Protein AF-A0A315AMB6-F1 (afdb_monomer_lite)

Structure (mmCIF, N/CA/C/O backbone):
data_AF-A0A315AMB6-F1
#
_entry.id   AF-A0A315AMB6-F1
#
loop_
_atom_site.group_PDB
_atom_site.id
_atom_site.type_symbol
_atom_site.label_atom_id
_atom_site.label_alt_id
_atom_site.label_comp_id
_atom_site.label_asym_id
_atom_site.label_entity_id
_atom_site.label_seq_id
_atom_site.pdbx_PDB_ins_code
_atom_site.Cartn_x
_atom_site.Cartn_y
_atom_site.Cartn_z
_atom_site.occupancy
_atom_site.B_iso_or_equiv
_atom_site.auth_seq_id
_atom_site.auth_comp_id
_atom_site.auth_asym_id
_atom_site.auth_atom_id
_atom_site.pdbx_PDB_model_num
ATOM 1 N N . MET A 1 1 ? -7.391 2.522 27.288 1.00 44.38 1 MET A N 1
ATOM 2 C CA . MET A 1 1 ? -6.936 3.277 26.102 1.00 44.38 1 MET A CA 1
ATOM 3 C C . MET A 1 1 ? -8.171 3.716 25.341 1.00 44.38 1 MET A C 1
ATOM 5 O O . MET A 1 1 ? -9.053 2.885 25.164 1.00 44.38 1 MET A O 1
ATOM 9 N N . MET A 1 2 ? -8.293 4.999 24.988 1.00 45.19 2 MET A N 1
ATOM 10 C CA . MET A 1 2 ? -9.320 5.422 24.029 1.00 45.19 2 MET A CA 1
ATOM 11 C C . MET A 1 2 ? -8.825 5.003 22.649 1.00 45.19 2 MET A C 1
ATOM 13 O O . MET A 1 2 ? -7.739 5.422 22.261 1.00 45.19 2 MET A O 1
ATOM 17 N N . ALA A 1 3 ? -9.572 4.143 21.960 1.00 57.88 3 ALA A N 1
ATOM 18 C CA . ALA A 1 3 ? -9.259 3.785 20.583 1.00 57.88 3 ALA A CA 1
ATOM 19 C C . ALA A 1 3 ? -9.311 5.059 19.732 1.00 57.88 3 ALA A C 1
ATOM 21 O O . ALA A 1 3 ? -10.314 5.780 19.766 1.00 57.88 3 ALA A O 1
ATOM 22 N N . THR A 1 4 ? -8.232 5.365 19.013 1.00 65.06 4 THR A N 1
ATOM 23 C CA . THR A 1 4 ? -8.236 6.464 18.045 1.00 65.06 4 THR A CA 1
ATOM 24 C C . THR A 1 4 ? -9.303 6.163 16.997 1.00 65.06 4 THR A C 1
ATOM 26 O O . THR A 1 4 ? -9.298 5.088 16.402 1.00 65.06 4 THR A O 1
ATOM 29 N N . LEU A 1 5 ? -10.251 7.081 16.799 1.00 80.19 5 LEU A N 1
ATOM 30 C CA . LEU A 1 5 ? -11.308 6.893 15.811 1.00 80.19 5 LEU A CA 1
ATOM 31 C C . LEU A 1 5 ? -10.697 6.987 14.408 1.00 80.19 5 LEU A C 1
ATOM 33 O O . LEU A 1 5 ? -10.130 8.016 14.053 1.00 80.19 5 LEU A O 1
ATOM 37 N N . PHE A 1 6 ? -10.832 5.928 13.616 1.00 88.44 6 PHE A N 1
ATOM 38 C CA . PHE A 1 6 ? -10.388 5.886 12.226 1.00 88.44 6 PHE A CA 1
ATOM 39 C C . PHE A 1 6 ? -11.515 5.385 11.322 1.00 88.44 6 PHE A C 1
ATOM 41 O O . PHE A 1 6 ? -12.446 4.710 11.769 1.00 88.44 6 PHE A O 1
ATOM 48 N N . LYS A 1 7 ? -11.414 5.699 10.031 1.00 92.06 7 LYS A N 1
ATOM 49 C CA . LYS A 1 7 ? -12.286 5.168 8.986 1.00 92.06 7 LYS A CA 1
ATOM 50 C C . LYS A 1 7 ? -11.459 4.845 7.748 1.00 92.06 7 LYS A C 1
ATOM 52 O O . LYS A 1 7 ? -10.957 5.744 7.081 1.00 92.06 7 LYS A O 1
ATOM 57 N N . LEU A 1 8 ? -11.337 3.559 7.442 1.00 94.06 8 LE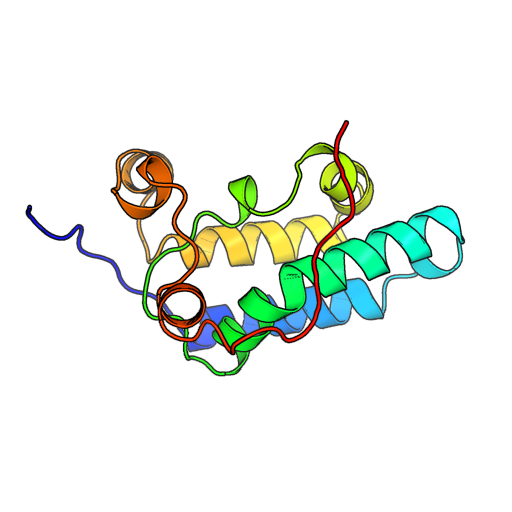U A N 1
ATOM 58 C CA . LEU A 1 8 ? -10.739 3.099 6.193 1.00 94.06 8 LEU A CA 1
ATOM 59 C C . LEU A 1 8 ? -11.796 3.132 5.088 1.00 94.06 8 LEU A C 1
ATOM 61 O O . LEU A 1 8 ? -12.912 2.651 5.278 1.00 94.06 8 LEU A O 1
ATOM 65 N N . ASP A 1 9 ? -11.444 3.715 3.946 1.00 95.94 9 ASP A N 1
ATOM 66 C CA . ASP A 1 9 ? -12.235 3.606 2.724 1.00 95.94 9 ASP A CA 1
ATOM 67 C C . ASP A 1 9 ? -11.730 2.396 1.933 1.00 95.94 9 ASP A C 1
ATOM 69 O O . ASP A 1 9 ? -10.726 2.469 1.224 1.00 95.94 9 ASP A O 1
ATOM 73 N N . HIS A 1 10 ? -12.375 1.245 2.127 1.00 96.25 10 HIS A N 1
ATOM 74 C CA . HIS A 1 10 ? -11.934 -0.016 1.528 1.00 96.25 10 HIS A CA 1
ATOM 75 C C . HIS A 1 10 ? -12.021 -0.033 0.003 1.00 96.25 10 HIS A C 1
ATOM 77 O O . HIS A 1 10 ? -11.236 -0.733 -0.635 1.00 96.25 10 HIS A O 1
ATOM 83 N N . ASP A 1 11 ? -12.945 0.724 -0.587 1.00 97.62 11 ASP A N 1
ATOM 84 C CA . ASP A 1 11 ? -13.069 0.813 -2.042 1.00 97.62 11 ASP A CA 1
ATOM 85 C C . ASP A 1 11 ? -11.901 1.609 -2.629 1.00 97.62 11 ASP A C 1
ATOM 87 O O . ASP A 1 11 ? -11.241 1.152 -3.568 1.00 97.62 11 ASP A O 1
ATOM 91 N N . GLU A 1 12 ? -11.593 2.756 -2.024 1.00 97.00 12 GLU A N 1
ATOM 92 C CA . GLU A 1 12 ? -10.469 3.609 -2.410 1.00 97.00 12 GLU A CA 1
ATOM 93 C C . GLU A 1 12 ? -9.120 2.897 -2.169 1.00 97.00 12 GLU A C 1
ATOM 95 O O . GLU A 1 12 ? -8.229 2.940 -3.022 1.00 97.00 12 GLU A O 1
ATOM 100 N N . LEU A 1 13 ? -8.985 2.162 -1.054 1.00 97.25 13 LEU A N 1
ATOM 101 C CA . LEU A 1 13 ? -7.811 1.331 -0.753 1.00 97.25 13 LEU A CA 1
ATOM 102 C C . LEU A 1 13 ? -7.608 0.222 -1.786 1.00 97.25 13 LEU A C 1
ATOM 104 O O . LEU A 1 13 ? -6.494 0.052 -2.283 1.00 97.25 13 LEU A O 1
ATOM 108 N N . ALA A 1 14 ? -8.663 -0.525 -2.123 1.00 97.81 14 ALA A N 1
ATOM 109 C CA . ALA A 1 14 ? -8.584 -1.594 -3.115 1.00 97.81 14 ALA A CA 1
ATOM 110 C C . ALA A 1 14 ? -8.182 -1.046 -4.489 1.00 97.81 14 ALA A C 1
ATOM 112 O O . ALA A 1 14 ? -7.316 -1.617 -5.158 1.00 97.81 14 ALA A O 1
ATOM 113 N N . ARG A 1 15 ? -8.774 0.089 -4.887 1.00 97.62 15 ARG A N 1
ATOM 114 C CA . ARG A 1 15 ? -8.453 0.785 -6.136 1.00 97.62 15 ARG A CA 1
ATOM 115 C C . ARG A 1 15 ? -6.989 1.224 -6.168 1.00 97.62 15 ARG A C 1
ATOM 117 O O . ARG A 1 15 ? -6.267 0.835 -7.083 1.00 97.62 15 ARG A O 1
ATOM 124 N N . SER A 1 16 ? -6.535 1.958 -5.154 1.00 96.31 16 SER A N 1
ATOM 125 C CA . SER A 1 16 ? -5.164 2.481 -5.084 1.00 96.31 16 SER A CA 1
ATOM 126 C C . SER A 1 16 ? -4.112 1.363 -4.998 1.00 96.31 16 SER A C 1
ATOM 128 O O . SER A 1 16 ? -3.091 1.407 -5.687 1.00 96.31 16 SER A O 1
ATOM 130 N N . ALA A 1 17 ? -4.382 0.295 -4.239 1.00 96.88 17 ALA A N 1
ATOM 131 C CA . ALA A 1 17 ? -3.497 -0.868 -4.161 1.00 96.88 17 ALA A CA 1
ATOM 132 C C . ALA A 1 17 ? -3.385 -1.618 -5.499 1.00 96.88 17 ALA A C 1
ATOM 134 O O . ALA A 1 17 ? -2.293 -2.057 -5.877 1.00 96.88 17 ALA A O 1
ATOM 135 N N . LEU A 1 18 ? -4.491 -1.748 -6.241 1.00 97.38 18 LEU A N 1
ATOM 136 C CA . LEU A 1 18 ? -4.471 -2.337 -7.578 1.00 97.38 18 LEU A CA 1
ATOM 137 C C . LEU A 1 18 ? -3.706 -1.452 -8.571 1.00 97.38 18 LEU A C 1
ATOM 139 O O . LEU A 1 18 ? -2.896 -1.974 -9.337 1.00 97.38 18 LEU A O 1
ATOM 143 N N . GLU A 1 19 ? -3.923 -0.135 -8.536 1.00 95.88 19 GLU A N 1
ATOM 144 C CA . GLU A 1 19 ? -3.200 0.838 -9.364 1.00 95.88 19 GLU A CA 1
ATOM 145 C C . GLU A 1 19 ? -1.683 0.745 -9.132 1.00 95.88 19 GLU A C 1
ATOM 147 O O . GLU A 1 19 ? -0.932 0.578 -10.097 1.00 95.88 19 GLU A O 1
ATOM 152 N N . LEU A 1 20 ? -1.228 0.737 -7.872 1.00 94.88 20 LEU A N 1
ATOM 153 C CA . LEU A 1 20 ? 0.190 0.576 -7.533 1.00 94.88 20 LEU A CA 1
ATOM 154 C C . LEU A 1 20 ? 0.750 -0.763 -8.033 1.00 94.88 20 LEU A C 1
ATOM 156 O O . LEU A 1 20 ? 1.794 -0.794 -8.686 1.00 94.88 20 LEU A O 1
ATOM 160 N N . ARG A 1 21 ? 0.044 -1.874 -7.780 1.00 95.81 21 ARG A N 1
ATOM 161 C CA . ARG A 1 21 ? 0.455 -3.213 -8.236 1.00 95.81 21 ARG A CA 1
ATOM 162 C C . ARG A 1 21 ? 0.635 -3.264 -9.750 1.00 95.81 21 ARG A C 1
ATOM 164 O O . ARG A 1 21 ? 1.611 -3.833 -10.240 1.00 95.81 21 ARG A O 1
ATOM 171 N N . VAL A 1 22 ? -0.317 -2.706 -10.495 1.00 96.06 22 VAL A N 1
ATOM 172 C CA . VAL A 1 22 ? -0.281 -2.673 -11.962 1.00 96.06 22 VAL A CA 1
ATOM 173 C C . VAL A 1 22 ? 0.858 -1.779 -12.448 1.00 96.06 22 VAL A C 1
ATOM 175 O O . VAL A 1 22 ? 1.609 -2.202 -13.327 1.00 96.06 22 VAL A O 1
ATOM 178 N N . ALA A 1 23 ? 1.039 -0.598 -11.851 1.00 94.12 23 ALA A N 1
ATOM 179 C CA . ALA A 1 23 ? 2.126 0.316 -12.192 1.00 94.12 23 ALA A CA 1
ATOM 180 C C . ALA A 1 23 ? 3.501 -0.330 -11.965 1.00 94.12 23 ALA A C 1
ATOM 182 O O . ALA A 1 23 ? 4.346 -0.312 -12.860 1.00 94.12 23 ALA A O 1
ATOM 183 N N . MET A 1 24 ? 3.703 -0.991 -10.820 1.00 92.75 24 MET A N 1
ATOM 184 C CA . MET A 1 24 ? 4.943 -1.712 -10.526 1.00 92.75 24 MET A CA 1
ATOM 185 C C . MET A 1 24 ? 5.177 -2.866 -11.502 1.00 92.75 24 MET A C 1
ATOM 187 O O . MET A 1 24 ? 6.287 -3.002 -11.999 1.00 92.75 24 MET A O 1
ATOM 191 N N . ARG A 1 25 ? 4.159 -3.673 -11.838 1.00 94.31 25 ARG A N 1
ATOM 192 C CA . ARG A 1 25 ? 4.305 -4.808 -12.775 1.00 94.31 25 ARG A CA 1
ATOM 193 C C . ARG A 1 25 ? 4.580 -4.379 -14.215 1.00 94.31 25 ARG A C 1
ATOM 195 O O . ARG A 1 25 ? 5.346 -5.050 -14.904 1.00 94.31 25 ARG A O 1
ATOM 202 N N . ASN A 1 26 ? 3.975 -3.277 -14.647 1.00 94.69 26 ASN A N 1
ATOM 203 C CA . ASN A 1 26 ? 4.045 -2.784 -16.024 1.00 94.69 26 ASN A CA 1
ATOM 204 C C . ASN A 1 26 ? 5.061 -1.650 -16.210 1.00 94.69 26 ASN A C 1
ATOM 206 O O . ASN A 1 26 ? 5.120 -1.051 -17.283 1.00 94.69 26 ASN A O 1
ATOM 210 N N . SER A 1 27 ? 5.853 -1.333 -15.183 1.00 91.69 27 SER A N 1
ATOM 211 C CA . SER A 1 27 ? 6.867 -0.288 -15.271 1.00 91.69 27 SER A CA 1
ATOM 212 C C . SER A 1 27 ? 7.873 -0.602 -16.378 1.00 91.69 27 SER A C 1
ATOM 214 O O . SER A 1 27 ? 8.535 -1.641 -16.357 1.00 91.69 27 SER A O 1
ATOM 216 N N . LYS A 1 28 ? 8.045 0.340 -17.311 1.00 92.81 28 LYS A N 1
ATOM 217 C CA . LYS A 1 28 ? 9.072 0.288 -18.368 1.00 92.81 28 LYS A CA 1
ATOM 218 C C . LYS A 1 28 ? 10.491 0.154 -17.805 1.00 92.81 28 LYS A C 1
ATOM 220 O O . LYS A 1 28 ? 11.375 -0.389 -18.452 1.00 92.81 28 LYS A O 1
ATOM 225 N N . HIS A 1 29 ? 10.717 0.599 -16.567 1.00 89.50 29 HIS A N 1
ATOM 226 C CA . HIS A 1 29 ? 12.024 0.523 -15.916 1.00 89.50 29 HIS A CA 1
ATOM 227 C C . HIS A 1 29 ? 12.469 -0.921 -15.655 1.00 89.50 29 HIS A C 1
ATOM 229 O O . HIS A 1 29 ? 13.665 -1.177 -15.542 1.00 89.50 29 HIS A O 1
ATOM 235 N N . ARG A 1 30 ? 11.536 -1.883 -15.670 1.00 91.75 30 ARG A N 1
ATOM 236 C CA . ARG A 1 30 ? 11.824 -3.325 -15.600 1.00 91.75 30 ARG A CA 1
ATOM 237 C C . ARG A 1 30 ? 12.569 -3.868 -16.826 1.00 91.75 30 ARG A C 1
ATOM 239 O O . ARG A 1 30 ? 12.973 -5.027 -16.810 1.00 91.75 30 ARG A O 1
ATOM 246 N N . GLU A 1 31 ? 12.754 -3.077 -17.882 1.00 91.75 31 GLU A N 1
ATOM 247 C CA . GLU A 1 31 ? 13.638 -3.425 -19.006 1.00 91.75 31 GLU A CA 1
ATOM 248 C C . GLU A 1 31 ? 15.124 -3.374 -18.610 1.00 91.75 31 GLU A C 1
ATOM 250 O O . GLU A 1 31 ? 15.960 -4.032 -19.228 1.00 91.75 31 GLU A O 1
ATOM 255 N N . ILE A 1 32 ? 15.459 -2.631 -17.551 1.00 90.56 32 ILE A N 1
ATOM 256 C CA . ILE A 1 32 ? 16.809 -2.553 -16.993 1.00 90.56 32 ILE A CA 1
ATOM 257 C C . ILE A 1 32 ? 16.920 -3.589 -15.860 1.00 90.56 32 ILE A C 1
ATOM 259 O O . ILE A 1 32 ? 16.175 -3.484 -14.882 1.00 90.56 32 ILE A O 1
ATOM 263 N N . PRO A 1 33 ? 17.862 -4.555 -15.922 1.00 91.12 33 PRO A N 1
ATOM 264 C CA . PRO A 1 33 ? 17.947 -5.650 -14.949 1.00 91.12 33 PRO A CA 1
ATOM 265 C C . PRO A 1 33 ? 18.010 -5.209 -13.481 1.00 91.12 33 PRO A C 1
ATOM 267 O O . PRO A 1 33 ? 17.315 -5.784 -12.651 1.00 91.12 33 PRO A O 1
ATOM 270 N N . TYR A 1 34 ? 18.774 -4.153 -13.180 1.00 87.75 34 TYR A N 1
ATOM 271 C CA . TYR A 1 34 ? 18.882 -3.585 -11.830 1.00 87.75 34 TYR A CA 1
ATOM 272 C C . TYR A 1 34 ? 17.519 -3.138 -11.281 1.00 87.75 34 TYR A C 1
ATOM 274 O O . TYR A 1 34 ? 17.100 -3.569 -10.211 1.00 87.75 34 TYR A O 1
ATOM 282 N N . PHE A 1 35 ? 16.779 -2.324 -12.041 1.00 88.50 35 PHE A N 1
ATOM 283 C CA . PHE A 1 35 ? 15.463 -1.847 -11.612 1.00 88.50 35 PHE A CA 1
ATOM 284 C C . PHE A 1 35 ? 14.418 -2.959 -11.608 1.00 88.50 35 PHE A C 1
ATOM 286 O O . PHE A 1 35 ? 13.531 -2.948 -10.761 1.00 88.50 35 PHE A O 1
ATOM 293 N N . LYS A 1 36 ? 14.519 -3.935 -12.515 1.00 91.31 36 LYS A N 1
ATOM 294 C CA . LYS A 1 36 ? 13.647 -5.110 -12.497 1.00 91.31 36 LYS A CA 1
ATOM 295 C C . LYS A 1 36 ? 13.762 -5.874 -11.183 1.00 91.31 36 LYS A C 1
ATOM 297 O O . LYS A 1 36 ? 12.734 -6.160 -10.580 1.00 91.31 36 LYS A O 1
ATOM 302 N N . GLU A 1 37 ? 14.986 -6.191 -10.766 1.00 89.25 37 GLU A N 1
ATOM 303 C CA . GLU A 1 37 ? 15.245 -6.925 -9.527 1.00 89.25 37 GLU A CA 1
ATOM 304 C C . GLU A 1 37 ? 14.679 -6.180 -8.317 1.00 89.25 37 GLU A C 1
ATOM 306 O O . GLU A 1 37 ? 13.942 -6.766 -7.528 1.00 89.25 37 GLU A O 1
ATOM 311 N N . ILE A 1 38 ? 14.946 -4.877 -8.222 1.00 87.62 38 ILE A N 1
ATOM 312 C CA . ILE A 1 38 ? 14.453 -4.048 -7.120 1.00 87.62 38 ILE A CA 1
ATOM 313 C C . ILE A 1 38 ? 12.921 -3.981 -7.120 1.00 87.62 38 ILE A C 1
ATOM 315 O O . ILE A 1 38 ? 12.296 -4.198 -6.087 1.00 87.62 38 ILE A O 1
ATOM 319 N N . ILE A 1 39 ? 12.288 -3.720 -8.269 1.00 89.62 39 ILE A N 1
ATOM 320 C CA . ILE A 1 39 ? 10.822 -3.647 -8.356 1.00 89.62 39 ILE A CA 1
ATOM 321 C C . ILE A 1 39 ? 10.183 -4.998 -8.006 1.00 89.62 39 ILE A C 1
ATOM 323 O O . ILE A 1 39 ? 9.138 -5.010 -7.361 1.00 89.62 39 ILE A O 1
ATOM 327 N N . ASP A 1 40 ? 10.774 -6.119 -8.431 1.00 90.38 40 ASP A N 1
ATOM 328 C CA . ASP A 1 40 ? 10.277 -7.458 -8.096 1.00 90.38 40 ASP A CA 1
ATOM 329 C C . ASP A 1 40 ? 10.384 -7.727 -6.582 1.00 90.38 40 ASP A C 1
ATOM 331 O O . ASP A 1 40 ? 9.394 -8.128 -5.975 1.00 90.38 40 ASP A O 1
ATOM 335 N N . GLN A 1 41 ? 11.524 -7.413 -5.953 1.00 87.69 41 GLN A N 1
ATOM 336 C CA . GLN A 1 41 ? 11.706 -7.543 -4.498 1.00 87.69 41 GLN A CA 1
ATOM 337 C C . GLN A 1 41 ? 10.699 -6.701 -3.706 1.00 87.69 41 GLN A C 1
ATOM 339 O O . GLN A 1 41 ? 10.104 -7.170 -2.735 1.00 87.69 41 GLN A O 1
ATOM 344 N N . GLU A 1 42 ? 10.491 -5.457 -4.127 1.00 87.94 42 GLU A N 1
ATOM 345 C CA . GLU A 1 42 ? 9.578 -4.543 -3.449 1.00 87.94 42 GLU A CA 1
ATOM 346 C C . GLU A 1 42 ? 8.113 -4.926 -3.655 1.00 87.94 42 GLU A C 1
ATOM 348 O O . GLU A 1 42 ? 7.299 -4.817 -2.737 1.00 87.94 42 GLU A O 1
ATOM 353 N N . LEU A 1 43 ? 7.766 -5.436 -4.839 1.00 90.25 43 LEU A N 1
ATOM 354 C CA . LEU A 1 43 ? 6.434 -5.968 -5.080 1.00 90.25 43 LEU A CA 1
ATOM 355 C C . LEU A 1 43 ? 6.163 -7.184 -4.191 1.00 90.25 43 LEU A C 1
ATOM 357 O O . LEU A 1 43 ? 5.088 -7.241 -3.601 1.00 90.25 43 LEU A O 1
ATOM 361 N N . ASP A 1 44 ? 7.121 -8.105 -4.052 1.00 90.00 44 ASP A N 1
ATOM 362 C CA . ASP A 1 44 ? 7.002 -9.274 -3.172 1.00 90.00 44 ASP A CA 1
ATOM 363 C C . ASP A 1 44 ? 6.838 -8.869 -1.699 1.00 90.00 44 ASP A C 1
ATOM 365 O O . ASP A 1 44 ? 6.011 -9.445 -0.989 1.00 90.00 44 ASP A O 1
ATOM 369 N N . HIS A 1 45 ? 7.565 -7.841 -1.247 1.00 87.31 45 HIS A N 1
ATOM 370 C CA . HIS A 1 45 ? 7.428 -7.305 0.110 1.00 87.31 45 HIS A CA 1
ATOM 371 C C . HIS A 1 45 ? 6.044 -6.679 0.329 1.00 87.31 45 HIS A C 1
ATOM 373 O O . HIS A 1 45 ? 5.382 -6.947 1.330 1.00 87.31 45 HIS A O 1
ATOM 379 N N . LEU A 1 46 ? 5.578 -5.856 -0.611 1.00 90.69 46 LEU A N 1
ATOM 380 C CA . LEU A 1 46 ? 4.292 -5.164 -0.508 1.00 90.69 46 LEU A CA 1
ATOM 381 C C . LEU A 1 46 ? 3.090 -6.084 -0.733 1.00 90.69 46 LEU A C 1
ATOM 383 O O . LEU A 1 46 ? 1.987 -5.761 -0.284 1.00 90.69 46 LEU A O 1
ATOM 387 N N . GLN A 1 47 ? 3.278 -7.211 -1.422 1.00 92.19 47 GLN A N 1
ATOM 388 C CA . GLN A 1 47 ? 2.214 -8.103 -1.877 1.00 92.19 47 GLN A CA 1
ATOM 389 C C . GLN A 1 47 ? 1.182 -8.439 -0.781 1.00 92.19 47 GLN A C 1
ATOM 391 O O . GLN A 1 47 ? -0.006 -8.276 -1.070 1.00 92.19 47 GLN A O 1
ATOM 396 N N . PRO A 1 48 ? 1.559 -8.793 0.468 1.00 92.62 48 PRO A N 1
ATOM 397 C CA . PRO A 1 48 ? 0.593 -9.090 1.528 1.00 92.62 48 PRO A CA 1
ATOM 398 C C . PRO A 1 48 ? -0.297 -7.895 1.891 1.00 92.62 48 PRO A C 1
ATOM 400 O O . PRO A 1 48 ? -1.502 -8.052 2.071 1.00 92.62 48 PRO A O 1
ATOM 403 N N . ILE A 1 49 ? 0.273 -6.687 1.952 1.00 94.62 49 ILE A N 1
ATOM 404 C CA . ILE A 1 49 ? -0.481 -5.462 2.252 1.00 94.62 49 ILE A CA 1
ATOM 405 C C . ILE A 1 49 ? -1.418 -5.122 1.096 1.00 94.62 49 ILE A C 1
ATOM 407 O O . ILE A 1 49 ? -2.588 -4.805 1.307 1.00 94.62 49 ILE A O 1
ATOM 411 N N . LEU A 1 50 ? -0.921 -5.233 -0.137 1.00 95.69 50 LEU A N 1
ATOM 412 C CA . LEU A 1 50 ? -1.725 -4.996 -1.332 1.00 95.69 50 LEU A CA 1
ATOM 413 C C . LEU A 1 50 ? -2.886 -5.991 -1.432 1.00 95.69 50 LEU A C 1
ATOM 415 O O . LEU A 1 50 ? -3.985 -5.590 -1.802 1.00 95.69 50 LEU A O 1
ATOM 419 N N . ASP A 1 51 ? -2.665 -7.263 -1.091 1.00 96.81 51 ASP A N 1
ATOM 420 C CA . ASP A 1 51 ? -3.715 -8.283 -1.089 1.00 96.81 51 ASP A CA 1
ATOM 421 C C . ASP A 1 51 ? -4.796 -7.983 -0.049 1.00 96.81 51 ASP A C 1
ATOM 423 O O . ASP A 1 51 ? -5.973 -8.036 -0.398 1.00 96.81 51 ASP A O 1
ATOM 427 N N . LEU A 1 52 ? -4.429 -7.564 1.167 1.00 96.44 52 LEU A N 1
ATOM 428 C CA . LEU A 1 52 ? -5.401 -7.133 2.181 1.00 96.44 52 LEU A CA 1
ATOM 429 C C . LEU A 1 52 ? -6.237 -5.935 1.714 1.00 96.44 52 LEU A C 1
ATOM 431 O O . LEU A 1 52 ? -7.455 -5.920 1.891 1.00 96.44 52 LEU A O 1
ATOM 435 N N . CYS A 1 53 ? -5.608 -4.936 1.090 1.00 97.19 53 CYS A N 1
ATOM 436 C CA . CYS A 1 53 ? -6.327 -3.787 0.542 1.00 97.19 53 CYS A CA 1
ATOM 437 C C . CYS A 1 53 ? -7.273 -4.199 -0.594 1.00 97.19 53 CYS A C 1
ATOM 439 O O . CYS A 1 53 ? -8.439 -3.816 -0.588 1.00 97.19 53 CYS A O 1
ATOM 441 N N . ILE A 1 54 ? -6.798 -5.005 -1.549 1.00 97.81 54 ILE A N 1
ATOM 442 C CA . ILE A 1 54 ? -7.573 -5.430 -2.727 1.00 97.81 54 ILE A CA 1
ATOM 443 C C . ILE A 1 54 ? -8.732 -6.351 -2.342 1.00 97.81 54 ILE A C 1
ATOM 445 O O . ILE A 1 54 ? -9.823 -6.218 -2.895 1.00 97.81 54 ILE A O 1
ATOM 449 N N . ALA A 1 55 ? -8.522 -7.248 -1.377 1.00 97.06 55 ALA A N 1
ATOM 450 C CA . ALA A 1 55 ? -9.570 -8.098 -0.821 1.00 97.06 55 ALA A CA 1
ATOM 451 C C . ALA A 1 55 ? -10.559 -7.325 0.069 1.00 97.06 55 ALA A C 1
ATOM 453 O O . ALA A 1 55 ? -11.585 -7.879 0.452 1.00 97.06 55 ALA A O 1
ATOM 454 N N . LYS A 1 56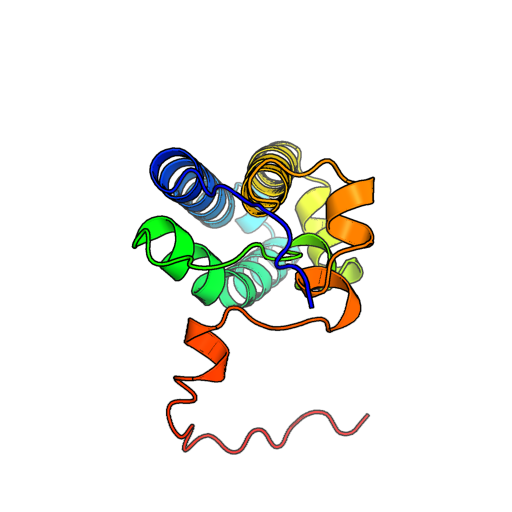 ? -10.282 -6.042 0.359 1.00 96.44 56 LYS A N 1
ATOM 455 C CA . LYS A 1 56 ? -11.048 -5.190 1.284 1.00 96.44 56 LYS A CA 1
ATOM 456 C C . LYS A 1 56 ? -11.069 -5.735 2.712 1.00 96.44 56 LYS A C 1
ATOM 458 O O . LYS A 1 56 ? -12.027 -5.539 3.451 1.00 96.44 56 LYS A O 1
ATOM 463 N N . GLU A 1 57 ? -9.989 -6.399 3.099 1.00 95.44 57 GLU A N 1
ATO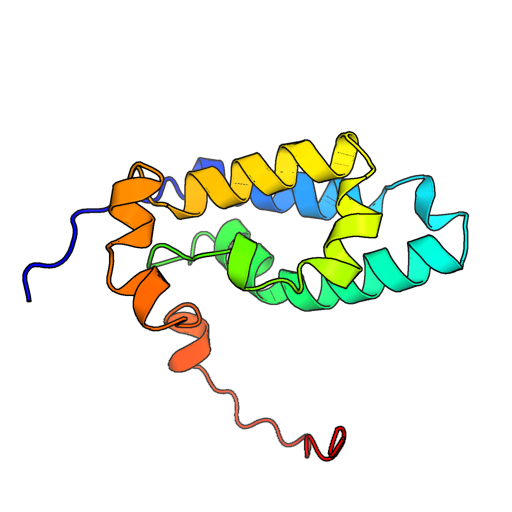M 464 C CA . GLU A 1 57 ? -9.847 -7.063 4.393 1.00 95.44 57 GLU A CA 1
ATOM 465 C C . GLU A 1 57 ? -9.027 -6.243 5.387 1.00 95.44 57 GLU A C 1
ATOM 467 O O . GLU A 1 57 ? -8.897 -6.663 6.526 1.00 95.44 57 GLU A O 1
ATOM 472 N N . MET A 1 58 ? -8.479 -5.084 5.001 1.00 94.25 58 MET A N 1
ATOM 473 C CA . MET A 1 58 ? -7.702 -4.228 5.907 1.00 94.25 58 MET A CA 1
ATOM 474 C C . MET A 1 58 ? -8.567 -3.713 7.072 1.00 94.25 58 MET A C 1
ATOM 476 O O . MET A 1 58 ? -9.498 -2.940 6.872 1.00 94.25 58 MET A O 1
ATOM 480 N N . GLU A 1 59 ? -8.256 -4.121 8.299 1.00 92.56 59 GLU A N 1
ATOM 481 C CA . GLU A 1 59 ? -9.088 -3.822 9.484 1.00 92.56 59 GLU A CA 1
ATOM 482 C C . GLU A 1 59 ? -8.620 -2.598 10.269 1.00 92.56 59 GLU A C 1
ATOM 484 O O . GLU A 1 59 ? -9.418 -1.976 10.967 1.00 92.56 59 GLU A O 1
ATOM 489 N N . GLU A 1 60 ? -7.335 -2.260 10.180 1.00 92.31 60 GLU A N 1
ATOM 490 C CA . GLU A 1 60 ? -6.722 -1.202 10.978 1.00 92.31 60 GLU A CA 1
ATOM 491 C C . GLU A 1 60 ? -5.779 -0.331 10.133 1.00 92.31 60 GLU A C 1
ATOM 493 O O . GLU A 1 60 ? -5.246 -0.802 9.123 1.00 92.31 60 GLU A O 1
ATOM 498 N N . PRO A 1 61 ? -5.579 0.944 10.513 1.00 93.06 61 PRO A N 1
ATOM 499 C CA . PRO A 1 61 ? -4.591 1.812 9.893 1.00 93.06 61 PRO A CA 1
ATOM 500 C C . PRO A 1 61 ? -3.183 1.210 9.917 1.00 93.06 61 PRO A C 1
ATOM 502 O O . PRO A 1 61 ? -2.808 0.525 10.870 1.00 93.06 61 PRO A O 1
ATOM 505 N N . PHE A 1 62 ? -2.381 1.502 8.890 1.00 92.56 62 PHE A N 1
ATOM 506 C CA . PHE A 1 62 ? -1.070 0.874 8.714 1.00 92.56 62 PHE A CA 1
ATOM 507 C C . PHE A 1 62 ? 0.011 1.856 8.227 1.00 92.56 62 PHE A C 1
ATOM 509 O O . PHE A 1 62 ? -0.197 2.537 7.217 1.00 92.56 62 PHE A O 1
ATOM 516 N N . PRO A 1 63 ? 1.182 1.939 8.896 1.00 89.81 63 PRO A N 1
ATOM 517 C CA . PRO A 1 63 ? 2.251 2.860 8.519 1.00 89.81 63 PRO A CA 1
ATOM 518 C C . PRO A 1 63 ? 3.067 2.312 7.343 1.00 89.81 63 PRO A C 1
ATOM 520 O O . PRO A 1 63 ? 4.214 1.897 7.496 1.00 89.81 63 PRO A O 1
ATOM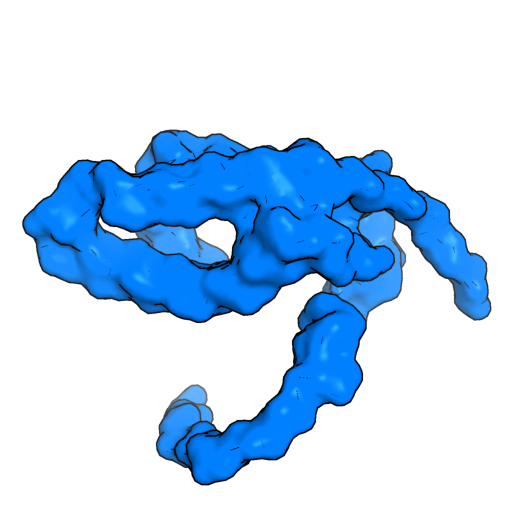 523 N N . LEU A 1 64 ? 2.481 2.339 6.142 1.00 89.56 64 LEU A N 1
ATOM 524 C CA . LEU A 1 64 ? 3.098 1.782 4.933 1.00 89.56 64 LEU A CA 1
ATOM 525 C C . LEU A 1 64 ? 4.505 2.339 4.667 1.00 89.56 64 LEU A C 1
ATOM 527 O O . LEU A 1 64 ? 5.395 1.587 4.288 1.00 89.56 64 LEU A O 1
ATOM 531 N N . ILE A 1 65 ? 4.712 3.635 4.925 1.00 85.12 65 ILE A N 1
ATOM 532 C CA . ILE A 1 65 ? 5.999 4.317 4.716 1.00 85.12 65 ILE A CA 1
ATOM 533 C C . ILE A 1 65 ? 7.118 3.729 5.580 1.00 85.12 65 ILE A C 1
ATOM 535 O O . ILE A 1 65 ? 8.250 3.650 5.114 1.00 85.12 65 ILE A O 1
ATOM 539 N N . ASP A 1 66 ? 6.808 3.293 6.800 1.00 80.88 66 ASP A N 1
ATOM 540 C CA . ASP A 1 66 ? 7.799 2.704 7.707 1.00 80.88 66 ASP A CA 1
ATOM 541 C C . ASP A 1 66 ? 8.008 1.208 7.461 1.00 80.88 66 ASP A C 1
ATOM 543 O O . A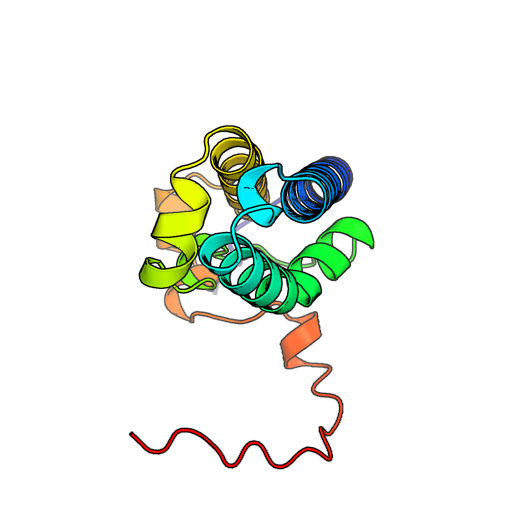SP A 1 66 ? 9.002 0.637 7.912 1.00 80.88 66 ASP A O 1
ATOM 547 N N . TYR A 1 67 ? 7.042 0.563 6.804 1.00 80.19 67 TYR A N 1
ATOM 548 C CA . TYR A 1 67 ? 7.053 -0.871 6.548 1.00 80.19 67 TYR A CA 1
ATOM 549 C C . TYR A 1 67 ? 8.063 -1.255 5.467 1.00 80.19 67 TYR A C 1
ATOM 551 O O . TYR A 1 67 ? 8.836 -2.195 5.646 1.00 80.19 67 TYR A O 1
ATOM 559 N N . VAL A 1 68 ? 8.087 -0.508 4.364 1.00 72.69 68 VAL A N 1
ATOM 560 C CA . VAL A 1 68 ? 9.067 -0.707 3.291 1.00 72.69 68 VAL A CA 1
ATOM 561 C C . VAL A 1 68 ? 10.371 0.007 3.623 1.00 72.69 68 VAL A C 1
ATOM 563 O O . VAL A 1 68 ? 10.385 1.132 4.119 1.00 72.69 68 VAL A O 1
ATOM 566 N N . ASN A 1 69 ? 11.498 -0.654 3.350 1.00 64.12 69 ASN A N 1
ATOM 567 C CA . ASN A 1 69 ? 12.815 -0.100 3.633 1.00 64.12 69 ASN A CA 1
ATOM 568 C C . ASN A 1 69 ? 13.046 1.152 2.760 1.00 64.12 69 ASN A C 1
ATOM 570 O O . ASN A 1 69 ? 13.162 1.021 1.537 1.00 64.12 69 ASN A O 1
ATOM 574 N N . PRO A 1 70 ? 13.197 2.354 3.350 1.00 57.09 70 PRO A N 1
ATOM 575 C CA . PRO A 1 70 ? 13.278 3.605 2.596 1.00 57.09 70 PRO A CA 1
ATOM 576 C C . PRO A 1 70 ? 14.478 3.670 1.641 1.00 57.09 70 PRO A C 1
ATOM 578 O O . PRO A 1 70 ? 14.494 4.504 0.739 1.00 57.09 70 PRO A O 1
ATOM 581 N N . ARG A 1 71 ? 15.486 2.800 1.808 1.00 53.56 71 ARG A N 1
ATOM 582 C CA . ARG A 1 71 ? 16.677 2.788 0.952 1.00 53.56 71 ARG A CA 1
ATOM 583 C C . ARG A 1 71 ? 16.467 2.069 -0.383 1.00 53.56 71 ARG A C 1
ATOM 585 O O . ARG A 1 71 ? 16.944 2.567 -1.391 1.00 53.56 71 ARG A O 1
ATOM 592 N N . ILE A 1 72 ? 15.775 0.929 -0.387 1.00 53.53 72 ILE A N 1
ATOM 593 C CA . ILE A 1 72 ? 15.527 0.125 -1.601 1.00 53.53 72 ILE A CA 1
ATOM 594 C C . ILE A 1 72 ? 14.309 0.688 -2.344 1.00 53.53 72 ILE A C 1
ATOM 596 O O . ILE A 1 72 ? 14.327 0.867 -3.562 1.00 53.53 72 ILE A O 1
ATOM 600 N N . PHE A 1 73 ? 13.308 1.128 -1.583 1.00 66.81 73 PHE A N 1
ATOM 601 C CA . PHE A 1 73 ? 12.142 1.805 -2.123 1.00 66.81 73 PHE A CA 1
ATOM 602 C C . PHE A 1 73 ? 12.452 3.227 -2.626 1.00 66.81 73 PHE A C 1
ATOM 604 O O . PHE A 1 73 ? 11.746 3.729 -3.492 1.00 66.81 73 PHE A O 1
ATOM 611 N N . GLY A 1 74 ? 13.530 3.871 -2.157 1.00 65.75 74 GLY A N 1
ATOM 612 C CA . GLY A 1 74 ? 13.966 5.190 -2.635 1.00 65.75 74 GLY A CA 1
ATOM 613 C C . GLY A 1 74 ? 14.356 5.210 -4.118 1.00 65.75 74 GLY A C 1
ATOM 614 O O . GLY A 1 74 ? 13.976 6.133 -4.837 1.00 65.75 74 GLY A O 1
ATOM 615 N N . ASP A 1 75 ? 15.031 4.162 -4.598 1.00 69.88 75 ASP A N 1
ATOM 616 C CA . ASP A 1 75 ? 15.385 4.026 -6.017 1.00 69.88 75 ASP A CA 1
ATOM 617 C C . ASP A 1 75 ? 14.133 3.793 -6.883 1.00 69.88 75 ASP A C 1
ATOM 619 O O . ASP A 1 75 ? 14.029 4.334 -7.984 1.00 69.88 75 ASP A O 1
ATOM 623 N N . VAL A 1 76 ? 13.140 3.054 -6.373 1.00 70.00 76 VAL A N 1
ATOM 624 C CA . VAL A 1 76 ? 11.854 2.795 -7.054 1.00 70.00 76 VAL A CA 1
ATOM 625 C C . VAL A 1 76 ? 10.948 4.030 -7.053 1.00 70.00 76 VAL A C 1
ATOM 627 O O . VAL A 1 76 ? 10.336 4.355 -8.069 1.00 70.00 76 VAL A O 1
ATOM 630 N N . LEU A 1 77 ? 10.894 4.759 -5.936 1.00 68.12 77 LEU A N 1
ATOM 631 C CA . LEU A 1 77 ? 10.129 5.999 -5.774 1.00 68.12 77 LEU A CA 1
ATOM 632 C C . LEU A 1 77 ? 10.778 7.211 -6.448 1.00 68.12 77 LEU A C 1
ATOM 634 O O . LEU A 1 77 ? 10.216 8.307 -6.395 1.00 68.12 77 LEU A O 1
ATOM 638 N N . SER A 1 78 ? 11.925 7.039 -7.105 1.00 77.12 78 SER A N 1
ATOM 639 C CA . SER A 1 78 ? 12.449 8.051 -8.024 1.00 77.12 78 SER A CA 1
ATOM 640 C C . SER A 1 78 ? 11.593 8.184 -9.295 1.00 77.12 78 SER A C 1
ATOM 642 O O . SER A 1 78 ? 11.663 9.213 -9.970 1.00 77.12 78 SER A O 1
ATOM 644 N N . PHE A 1 79 ? 10.751 7.185 -9.599 1.00 84.50 79 PHE A N 1
ATOM 645 C CA . PHE A 1 79 ? 9.868 7.160 -10.766 1.00 84.50 79 PHE A CA 1
ATOM 646 C C . PHE A 1 79 ? 8.462 7.679 -10.427 1.00 84.50 79 PHE A C 1
ATOM 648 O O . PHE A 1 79 ? 7.718 6.979 -9.733 1.00 84.50 79 PHE A O 1
ATOM 655 N N . PRO A 1 80 ? 8.046 8.858 -10.937 1.00 83.50 80 PRO A N 1
ATOM 656 C CA . PRO A 1 80 ? 6.779 9.496 -10.564 1.00 83.50 80 PRO A CA 1
ATOM 657 C C . PRO A 1 80 ? 5.536 8.609 -10.723 1.00 83.50 80 PRO A C 1
ATOM 659 O O . PRO A 1 80 ? 4.592 8.726 -9.937 1.00 83.50 80 PRO A O 1
ATOM 662 N N . GLU A 1 81 ? 5.534 7.716 -11.717 1.00 86.31 81 GLU A N 1
ATOM 663 C CA . GLU A 1 81 ? 4.458 6.753 -11.973 1.00 86.31 81 GLU A CA 1
ATOM 664 C C . GLU A 1 81 ? 4.280 5.707 -10.863 1.00 86.31 81 GLU A C 1
ATOM 666 O O . GLU A 1 81 ? 3.195 5.145 -10.732 1.00 86.31 81 GLU A O 1
ATOM 671 N N . LEU A 1 82 ? 5.316 5.458 -10.058 1.00 88.06 82 LEU A N 1
ATOM 672 C CA . LEU A 1 82 ? 5.269 4.579 -8.887 1.00 88.06 82 LEU A CA 1
ATOM 673 C C . LEU A 1 82 ? 5.092 5.397 -7.604 1.00 88.06 82 LEU A C 1
ATOM 675 O O . LEU A 1 82 ? 4.359 4.992 -6.702 1.00 88.06 82 LEU A O 1
ATOM 679 N N . THR A 1 83 ? 5.702 6.583 -7.551 1.00 86.88 83 THR A N 1
ATOM 680 C CA . THR A 1 83 ? 5.676 7.479 -6.391 1.00 86.88 83 THR A CA 1
ATOM 681 C C . THR A 1 83 ? 4.271 7.917 -6.016 1.00 86.88 83 THR A C 1
ATOM 683 O O . THR A 1 83 ? 3.879 7.828 -4.852 1.00 86.88 83 THR A O 1
ATOM 686 N N . LYS A 1 84 ? 3.497 8.384 -6.998 1.00 88.25 84 LYS A N 1
ATOM 687 C CA . LYS A 1 84 ? 2.151 8.907 -6.758 1.00 88.25 84 LYS A CA 1
ATOM 688 C C . LYS A 1 84 ? 1.192 7.853 -6.175 1.00 88.25 84 LYS A C 1
ATOM 690 O O . LYS A 1 84 ? 0.696 8.099 -5.075 1.00 88.25 84 LYS A O 1
ATOM 695 N N . PRO A 1 85 ? 0.950 6.697 -6.828 1.00 90.50 85 PRO A N 1
ATOM 696 C CA . PRO A 1 85 ? 0.009 5.708 -6.299 1.00 90.50 85 PRO A CA 1
ATOM 697 C C . PRO A 1 85 ? 0.460 5.143 -4.946 1.00 90.50 85 PRO A C 1
ATOM 699 O O . PRO A 1 85 ? -0.372 4.827 -4.100 1.00 90.50 85 PRO A O 1
ATOM 702 N N . TYR A 1 86 ? 1.770 5.080 -4.693 1.00 91.38 86 TYR A N 1
ATOM 703 C CA . TYR A 1 86 ? 2.289 4.676 -3.391 1.00 91.38 86 TYR A CA 1
ATOM 704 C C . TYR A 1 86 ? 1.927 5.653 -2.264 1.00 91.38 86 TYR A C 1
ATOM 706 O O . TYR A 1 86 ? 1.414 5.232 -1.225 1.00 91.38 86 TYR A O 1
ATOM 714 N N . TYR A 1 87 ? 2.163 6.955 -2.449 1.00 90.12 87 TYR A N 1
ATOM 715 C CA . TYR A 1 87 ? 1.827 7.944 -1.420 1.00 90.12 87 TYR A CA 1
ATOM 716 C C . TYR A 1 87 ? 0.318 8.131 -1.249 1.00 90.12 87 TYR A C 1
ATOM 718 O O . TYR A 1 87 ? -0.128 8.416 -0.136 1.00 90.12 87 TYR A O 1
ATOM 726 N N . GLU A 1 88 ? -0.470 7.944 -2.310 1.00 92.38 88 GLU A N 1
ATOM 727 C CA . GLU A 1 88 ? -1.933 7.906 -2.219 1.00 92.38 88 GLU A CA 1
ATOM 728 C C . GLU A 1 88 ? -2.390 6.734 -1.341 1.00 92.38 88 GLU A C 1
ATOM 730 O O . GLU A 1 88 ? -3.106 6.956 -0.362 1.00 92.38 88 GLU A O 1
ATOM 735 N N . LEU A 1 89 ? -1.885 5.520 -1.593 1.00 94.81 89 LEU A N 1
ATOM 736 C CA . LEU A 1 89 ? -2.177 4.348 -0.765 1.00 94.81 89 LEU A CA 1
ATOM 737 C C . LEU A 1 89 ? -1.758 4.562 0.698 1.00 94.81 89 LEU A C 1
ATOM 739 O O . LEU A 1 89 ? -2.546 4.317 1.613 1.00 94.81 89 LEU A O 1
ATOM 743 N N . ALA A 1 90 ? -0.543 5.066 0.932 1.00 92.62 90 ALA A N 1
ATOM 744 C CA . ALA A 1 90 ? -0.060 5.388 2.275 1.00 92.62 90 ALA A CA 1
ATOM 745 C C . ALA A 1 90 ? -0.935 6.448 2.968 1.00 92.62 90 ALA A C 1
ATOM 747 O O . ALA A 1 90 ? -1.143 6.400 4.179 1.00 92.62 90 ALA A O 1
ATOM 748 N N . GLY A 1 91 ? -1.469 7.404 2.204 1.00 93.56 91 GLY A N 1
ATOM 749 C CA . GLY A 1 91 ? -2.415 8.398 2.688 1.00 93.56 91 GLY A CA 1
ATOM 750 C C . GLY A 1 91 ? -3.715 7.772 3.181 1.00 93.56 91 GLY A C 1
ATOM 751 O O . GLY A 1 91 ? -4.136 8.061 4.299 1.00 93.56 91 GLY A O 1
ATOM 752 N N . LEU A 1 92 ? -4.300 6.885 2.380 1.00 95.75 92 LEU A N 1
ATOM 753 C CA . LEU A 1 92 ? -5.555 6.196 2.684 1.00 95.75 92 LEU A CA 1
ATOM 754 C C . LEU A 1 92 ? -5.432 5.251 3.882 1.00 95.75 92 LEU A C 1
ATOM 756 O O . LEU A 1 92 ? -6.338 5.181 4.713 1.00 95.75 92 LEU A O 1
ATOM 760 N N . LEU A 1 93 ? -4.284 4.584 4.026 1.00 94.94 93 LEU A N 1
ATOM 761 C CA . LEU A 1 93 ? -4.001 3.683 5.147 1.00 94.94 93 LEU A CA 1
ATOM 762 C C . LEU A 1 93 ? -3.902 4.391 6.505 1.00 94.94 93 LEU A C 1
ATOM 764 O O . LEU A 1 93 ? -3.886 3.718 7.532 1.00 94.94 93 LEU A O 1
ATOM 768 N N . ARG A 1 94 ? -3.909 5.730 6.546 1.00 93.81 94 ARG A N 1
ATOM 769 C CA . ARG A 1 94 ? -4.085 6.494 7.794 1.00 93.81 94 ARG A CA 1
ATOM 770 C C . ARG A 1 94 ? -5.531 6.518 8.285 1.00 93.81 94 ARG A C 1
ATOM 772 O O . ARG A 1 94 ? -5.791 7.028 9.368 1.00 93.81 94 ARG A O 1
ATOM 779 N N . GLY A 1 95 ? -6.490 6.011 7.511 1.00 93.25 95 GLY A N 1
ATOM 780 C CA . GLY A 1 95 ? -7.886 5.920 7.935 1.00 93.25 95 GLY A CA 1
ATOM 781 C C . GLY A 1 95 ? -8.515 7.273 8.278 1.00 93.25 95 GLY A C 1
ATOM 782 O O . GLY A 1 95 ? -9.247 7.378 9.261 1.00 93.25 95 GLY A O 1
ATOM 783 N N . GLY A 1 96 ? -8.188 8.312 7.502 1.00 92.00 96 GLY A N 1
ATOM 784 C CA . GLY A 1 96 ? -8.715 9.670 7.671 1.00 92.00 96 GLY A CA 1
ATOM 785 C C . GLY A 1 96 ? -7.988 10.537 8.704 1.00 92.00 96 GLY A C 1
ATOM 786 O O . GLY A 1 96 ? -8.308 11.718 8.803 1.00 92.00 96 GLY A O 1
ATOM 787 N N . MET A 1 97 ? -7.007 9.993 9.430 1.00 92.50 97 MET A N 1
ATOM 788 C CA . MET A 1 97 ? -6.155 10.772 10.334 1.00 92.50 97 MET A CA 1
ATOM 789 C C . MET A 1 97 ? -5.210 11.699 9.562 1.00 92.50 97 MET A C 1
ATOM 791 O O . MET A 1 97 ? -4.720 11.352 8.477 1.00 92.50 97 MET A O 1
ATOM 795 N N . THR A 1 98 ? -4.873 12.847 10.157 1.00 91.19 98 THR A N 1
ATOM 796 C CA . THR A 1 98 ? -3.738 13.644 9.672 1.00 91.19 98 THR A CA 1
ATOM 797 C C . THR A 1 98 ? -2.424 12.882 9.863 1.00 91.19 98 THR A C 1
ATOM 799 O O . THR A 1 98 ? -2.354 11.838 10.517 1.00 91.19 98 THR A O 1
ATOM 802 N N . HIS A 1 99 ? -1.340 13.392 9.273 1.00 87.00 99 HIS A N 1
ATOM 803 C CA . HIS A 1 99 ? -0.019 12.805 9.483 1.00 87.00 99 HIS A CA 1
ATOM 804 C C . HIS A 1 99 ? 0.367 12.782 10.968 1.00 87.00 99 HIS A C 1
ATOM 806 O O . HIS A 1 99 ? 0.816 11.754 11.468 1.00 87.00 99 HIS A O 1
ATOM 812 N N . GLU A 1 100 ? 0.147 13.890 11.670 1.00 90.06 100 GLU A N 1
ATOM 813 C CA . GLU A 1 100 ? 0.512 14.079 13.073 1.00 90.06 100 GLU A CA 1
ATOM 814 C C . GLU A 1 100 ? -0.312 13.179 13.998 1.00 90.06 100 GLU A C 1
ATOM 816 O O . GLU A 1 100 ? 0.244 12.532 14.887 1.00 90.06 100 GLU A O 1
ATOM 821 N N . GLU A 1 101 ? -1.625 13.096 13.765 1.00 91.00 101 GLU A N 1
ATOM 822 C CA . GLU A 1 101 ? -2.526 12.215 14.516 1.00 91.00 101 GLU A CA 1
ATOM 823 C C . GLU A 1 101 ? -2.129 10.751 14.350 1.00 91.00 101 GLU A C 1
ATOM 825 O O . GLU A 1 101 ? -2.007 10.013 15.332 1.00 91.00 101 GLU A O 1
ATOM 830 N N . PHE A 1 102 ? -1.863 10.345 13.107 1.00 90.38 102 PHE A N 1
ATOM 831 C CA . PHE A 1 102 ? -1.442 8.988 12.814 1.00 90.38 102 PHE A CA 1
ATOM 832 C C . PHE A 1 102 ? -0.098 8.666 13.473 1.00 90.38 102 PHE A C 1
ATOM 834 O O . PHE A 1 102 ? 0.037 7.628 14.120 1.00 90.38 102 PHE A O 1
ATOM 841 N N . TRP A 1 103 ? 0.880 9.571 13.407 1.00 87.50 103 TRP A N 1
ATOM 842 C CA . TRP A 1 103 ? 2.189 9.386 14.044 1.00 87.50 103 TRP A CA 1
ATOM 843 C C . TRP A 1 103 ? 2.100 9.283 15.574 1.00 87.50 103 TRP A C 1
ATOM 845 O O . TRP A 1 103 ? 2.850 8.543 16.213 1.00 87.50 103 TRP A O 1
ATOM 855 N N . ALA A 1 104 ? 1.140 9.988 16.177 1.00 88.69 104 ALA A N 1
ATOM 856 C CA . ALA A 1 104 ? 0.862 9.915 17.606 1.00 88.69 104 ALA A CA 1
ATOM 857 C C . ALA A 1 104 ? 0.052 8.669 18.021 1.00 88.69 104 ALA A C 1
ATOM 859 O O . ALA A 1 104 ? -0.037 8.389 19.224 1.00 88.69 104 ALA A O 1
ATOM 860 N N . SER A 1 105 ? -0.520 7.924 17.072 1.00 86.56 105 SER A N 1
ATOM 861 C CA . SER A 1 105 ? -1.357 6.749 17.335 1.00 86.56 105 SER A CA 1
ATOM 862 C C . SER A 1 105 ? -0.554 5.504 17.744 1.00 86.56 105 SER A C 1
ATOM 864 O O . SER A 1 105 ? 0.666 5.425 17.578 1.00 86.56 105 SER A O 1
ATOM 866 N N . GLU A 1 106 ? -1.251 4.509 18.297 1.00 85.62 106 GLU A N 1
ATOM 867 C CA . GLU A 1 106 ? -0.667 3.209 18.656 1.00 85.62 106 GLU A CA 1
ATOM 868 C C . GLU A 1 106 ? -0.198 2.408 17.430 1.00 85.62 106 GLU A C 1
ATOM 870 O O . GLU A 1 106 ? 0.844 1.754 17.494 1.00 85.62 106 GLU A O 1
ATOM 875 N N . TYR A 1 107 ? -0.880 2.559 16.285 1.00 84.56 107 TYR A N 1
ATOM 876 C CA . TYR A 1 107 ? -0.551 1.883 15.022 1.00 84.56 107 TYR A CA 1
ATOM 877 C C . TYR A 1 107 ? 0.893 2.133 14.577 1.00 84.56 107 TYR A C 1
ATOM 879 O O . TYR A 1 107 ? 1.555 1.239 14.050 1.00 84.56 107 TYR A O 1
ATOM 887 N N . THR A 1 108 ? 1.402 3.332 14.851 1.00 81.12 108 THR A N 1
ATOM 888 C CA . THR A 1 108 ? 2.734 3.759 14.418 1.00 81.12 108 THR A CA 1
ATOM 889 C C . THR A 1 108 ? 3.783 3.538 15.501 1.00 81.12 108 THR A C 1
ATOM 891 O O . THR A 1 108 ? 4.864 3.013 15.232 1.00 81.12 108 THR A O 1
ATOM 894 N N . LYS A 1 109 ? 3.447 3.855 16.759 1.00 79.12 109 LYS A N 1
ATOM 895 C CA . LYS A 1 109 ? 4.354 3.693 17.910 1.00 79.12 109 LYS A CA 1
ATOM 896 C C . LYS A 1 109 ? 4.793 2.251 18.121 1.00 79.12 109 LYS A C 1
ATOM 898 O O . LYS A 1 109 ? 5.923 2.008 18.537 1.00 79.12 109 LYS A O 1
ATOM 903 N N . GLU A 1 110 ? 3.909 1.305 17.837 1.00 77.38 110 GLU A N 1
ATOM 904 C CA . GLU A 1 110 ? 4.161 -0.112 18.082 1.00 77.38 110 GLU A CA 1
ATOM 905 C C . GLU A 1 110 ? 4.662 -0.855 16.836 1.00 77.38 110 GLU A C 1
ATOM 907 O O . GLU A 1 110 ? 4.929 -2.053 16.924 1.00 77.38 110 GLU A O 1
ATOM 912 N N . ARG A 1 111 ? 4.810 -0.161 15.689 1.00 72.31 111 ARG A N 1
ATOM 913 C CA . ARG A 1 111 ? 5.268 -0.718 14.395 1.00 72.31 111 ARG A CA 1
ATOM 914 C C . ARG A 1 111 ? 4.591 -2.041 14.044 1.00 72.31 111 ARG A C 1
ATOM 916 O O . ARG A 1 111 ? 5.215 -3.009 13.607 1.00 72.31 111 ARG A O 1
ATOM 923 N N . ARG A 1 112 ? 3.297 -2.100 14.320 1.00 72.44 112 ARG A N 1
ATOM 924 C CA . ARG A 1 112 ? 2.526 -3.328 14.258 1.00 72.44 112 ARG A CA 1
ATOM 925 C C . ARG A 1 112 ? 2.221 -3.678 12.799 1.00 72.44 112 ARG A C 1
ATOM 927 O O . ARG A 1 112 ? 1.737 -2.838 12.048 1.00 72.44 112 ARG A O 1
ATOM 934 N N . LEU A 1 113 ? 2.460 -4.935 12.416 1.00 84.94 113 LEU A N 1
ATOM 935 C CA . LEU A 1 113 ? 1.873 -5.497 11.192 1.00 84.94 113 LEU A CA 1
ATOM 936 C C . LEU A 1 113 ? 0.343 -5.468 11.294 1.00 84.94 113 LEU A C 1
ATOM 938 O O . LEU A 1 113 ? -0.156 -5.547 12.426 1.00 84.94 113 LEU A O 1
ATOM 942 N N . PRO A 1 114 ? -0.393 -5.435 10.165 1.00 85.31 114 PRO A N 1
ATOM 943 C CA . PRO A 1 114 ? -1.845 -5.535 10.187 1.00 85.31 114 PRO A CA 1
ATOM 944 C C . PRO A 1 114 ? -2.288 -6.760 10.981 1.00 85.31 114 PRO A C 1
ATOM 946 O O . PRO A 1 114 ? -1.658 -7.823 10.917 1.00 85.31 114 PRO A O 1
ATOM 949 N N . ARG A 1 115 ? -3.370 -6.621 11.742 1.00 85.56 115 ARG A N 1
ATOM 950 C CA . ARG A 1 115 ? -3.918 -7.664 12.615 1.00 85.56 115 ARG A CA 1
ATOM 951 C C . ARG A 1 115 ? -4.004 -9.041 11.952 1.00 85.56 115 ARG A C 1
ATOM 953 O O . ARG A 1 115 ? -3.580 -10.027 12.551 1.00 85.56 115 ARG A O 1
ATOM 960 N N . GLN A 1 116 ? -4.448 -9.086 10.701 1.00 87.38 116 GLN A N 1
ATOM 961 C CA . GLN A 1 116 ? -4.582 -10.278 9.862 1.00 87.38 116 GLN A CA 1
ATOM 962 C C . GLN A 1 116 ? -3.260 -11.033 9.730 1.00 87.38 116 GLN A C 1
ATOM 964 O O . GLN A 1 116 ? -3.252 -12.258 9.702 1.00 87.38 116 GLN A O 1
ATOM 969 N N . MET A 1 117 ? -2.141 -10.312 9.666 1.00 83.31 117 MET A N 1
ATOM 970 C CA . MET A 1 117 ? -0.799 -10.882 9.555 1.00 83.31 117 MET A CA 1
ATOM 971 C C . MET A 1 117 ? -0.219 -11.275 10.920 1.00 83.31 117 MET A C 1
ATOM 973 O O . MET A 1 117 ? 0.644 -12.148 10.980 1.00 83.31 117 MET A O 1
ATOM 977 N N . ARG A 1 118 ? -0.687 -10.664 12.019 1.00 82.38 118 ARG A N 1
ATOM 978 C CA . ARG A 1 118 ? -0.290 -11.041 13.388 1.00 82.38 118 ARG A CA 1
ATOM 979 C C . ARG A 1 118 ? -0.994 -12.314 13.857 1.00 82.38 118 ARG A C 1
ATOM 981 O O . ARG A 1 118 ? -0.370 -13.162 14.486 1.00 82.38 118 ARG A O 1
ATOM 988 N N . GLU A 1 119 ? -2.290 -12.424 13.575 1.00 75.81 119 GLU A N 1
ATOM 989 C CA . GLU A 1 119 ? -3.140 -13.529 14.037 1.00 75.81 119 GLU A CA 1
ATOM 990 C C . GLU A 1 119 ? -3.056 -14.748 13.105 1.00 75.81 119 GLU A C 1
ATOM 992 O O . GLU A 1 119 ? -3.080 -15.880 13.584 1.00 75.81 119 GLU A O 1
ATOM 997 N N . ASN A 1 120 ? -2.844 -14.541 11.797 1.00 59.09 120 ASN A N 1
ATOM 998 C CA . ASN A 1 120 ? -2.587 -15.617 10.836 1.00 59.09 120 ASN A CA 1
ATOM 999 C C . ASN A 1 120 ? -1.091 -15.796 10.557 1.00 59.09 120 ASN A C 1
ATOM 1001 O O . ASN A 1 120 ? -0.667 -15.835 9.396 1.00 59.09 120 ASN A O 1
ATOM 1005 N N . LEU A 1 121 ? -0.286 -15.981 11.606 1.00 52.00 121 LEU A N 1
ATOM 1006 C CA . LEU A 1 121 ? 0.988 -16.677 11.444 1.00 52.00 121 LEU A CA 1
ATOM 1007 C C . LEU A 1 121 ? 0.659 -18.104 10.988 1.00 52.00 121 LEU A C 1
ATOM 1009 O O . LEU A 1 121 ? 0.543 -19.024 11.799 1.00 52.00 121 LEU A O 1
ATOM 1013 N N . ARG A 1 122 ? 0.480 -18.308 9.675 1.00 46.59 122 ARG A N 1
ATOM 1014 C CA . ARG A 1 122 ? 0.618 -19.645 9.096 1.00 46.59 122 ARG A CA 1
ATOM 1015 C C . ARG A 1 122 ? 1.934 -20.182 9.663 1.00 46.59 122 ARG A C 1
ATOM 1017 O O . ARG A 1 122 ? 2.923 -19.451 9.588 1.00 46.59 122 ARG A O 1
ATOM 1024 N N . PRO A 1 123 ? 1.980 -21.385 10.254 1.00 38.84 123 PRO A N 1
ATOM 1025 C CA . PRO A 1 123 ? 3.247 -21.952 10.675 1.00 38.84 123 PRO A CA 1
ATOM 1026 C C . PRO A 1 123 ? 4.102 -22.082 9.416 1.00 38.84 123 PRO A C 1
ATOM 1028 O O . PRO A 1 123 ? 3.875 -22.968 8.593 1.00 38.84 123 PRO A O 1
ATOM 1031 N N . SER A 1 124 ? 5.030 -21.148 9.206 1.00 43.41 124 SER A N 1
ATOM 1032 C CA . SER A 1 124 ? 5.975 -21.251 8.111 1.00 43.41 124 SER A CA 1
ATOM 1033 C C . SER A 1 124 ? 6.894 -22.409 8.464 1.00 43.41 124 SER A C 1
ATOM 1035 O O . SER A 1 124 ? 7.726 -22.315 9.365 1.00 43.41 124 SER A O 1
ATOM 1037 N N . THR A 1 125 ? 6.748 -23.522 7.754 1.00 41.31 125 THR A N 1
ATOM 1038 C CA . THR A 1 125 ? 7.737 -24.605 7.752 1.00 41.31 125 THR A CA 1
ATOM 1039 C C . THR A 1 125 ? 9.068 -24.181 7.128 1.00 41.31 125 THR A C 1
ATOM 1041 O O . THR A 1 125 ? 10.025 -24.953 7.157 1.00 41.31 125 THR A O 1
ATOM 1044 N N . ASP A 1 126 ? 9.177 -22.949 6.634 1.00 41.84 126 ASP A N 1
ATOM 1045 C CA . ASP A 1 126 ? 10.434 -22.396 6.165 1.00 41.84 126 ASP A CA 1
ATOM 1046 C C . ASP A 1 126 ? 11.206 -21.762 7.315 1.00 41.84 126 ASP A C 1
ATOM 1048 O O . ASP A 1 126 ? 10.911 -20.679 7.818 1.00 41.84 126 ASP A O 1
ATOM 1052 N N . LYS A 1 127 ? 12.245 -22.489 7.725 1.00 41.00 127 LYS A N 1
ATOM 1053 C CA . LYS A 1 127 ? 13.366 -21.971 8.499 1.00 41.00 127 LYS A CA 1
ATOM 1054 C C . LYS A 1 127 ? 13.909 -20.712 7.813 1.00 41.00 127 LYS A C 1
ATOM 1056 O O . LYS A 1 127 ? 14.750 -20.814 6.921 1.00 41.00 127 LYS A O 1
ATOM 1061 N N . LEU A 1 128 ? 13.519 -19.531 8.282 1.00 41.84 128 LEU A N 1
ATOM 1062 C CA . LEU A 1 128 ? 14.261 -18.290 8.052 1.00 41.84 128 LEU A CA 1
ATOM 1063 C C . LEU A 1 128 ? 15.536 -18.301 8.912 1.00 41.84 128 LEU A C 1
ATOM 1065 O O . LEU A 1 128 ? 15.700 -17.549 9.862 1.00 41.84 128 LEU A O 1
ATOM 1069 N N . ASN A 1 129 ? 16.454 -19.202 8.553 1.00 47.34 129 ASN A N 1
ATOM 1070 C CA . ASN A 1 129 ? 17.881 -19.008 8.753 1.00 47.34 129 ASN A CA 1
ATOM 1071 C C . ASN A 1 129 ? 18.407 -18.315 7.498 1.00 47.34 129 ASN A C 1
ATOM 1073 O O . ASN A 1 129 ? 18.733 -18.984 6.518 1.00 47.34 129 ASN A O 1
ATOM 1077 N N . ARG A 1 130 ? 18.501 -16.990 7.525 1.00 43.16 130 ARG A N 1
ATOM 1078 C CA . ARG A 1 130 ? 19.494 -16.201 6.783 1.00 43.16 130 ARG A CA 1
ATOM 1079 C C . ARG A 1 130 ? 19.386 -14.768 7.287 1.00 43.16 130 ARG A C 1
ATOM 1081 O O . ARG A 1 130 ? 18.284 -14.324 7.566 1.00 43.16 130 ARG A O 1
ATOM 1088 N N . TRP A 1 131 ? 20.531 -14.100 7.399 1.00 37.09 131 TRP A N 1
ATOM 1089 C CA . TRP A 1 131 ? 20.743 -12.776 8.008 1.00 37.09 131 TRP A CA 1
ATOM 1090 C C . TRP A 1 131 ? 20.995 -12.791 9.522 1.00 37.09 131 TRP A C 1
ATOM 1092 O O . TRP A 1 131 ? 20.328 -12.134 10.310 1.00 37.09 131 TRP A O 1
ATOM 1102 N N . GLY A 1 132 ? 22.046 -13.518 9.910 1.00 38.88 132 GLY A N 1
ATOM 1103 C CA . GLY A 1 132 ? 22.996 -12.967 10.870 1.00 38.88 132 GLY A CA 1
ATOM 1104 C C . GLY A 1 132 ? 24.011 -12.133 10.094 1.00 38.88 132 GLY A C 1
ATOM 1105 O O . GLY A 1 132 ? 24.858 -12.723 9.430 1.00 38.88 132 GLY A O 1
ATOM 1106 N N . PHE A 1 133 ? 23.853 -10.812 10.134 1.00 36.72 133 PHE A N 1
ATOM 1107 C CA . PHE A 1 133 ? 24.874 -9.773 9.980 1.00 36.72 133 PHE A CA 1
ATOM 1108 C C . PHE A 1 133 ? 24.322 -8.493 10.605 1.00 36.72 133 PHE A C 1
ATOM 1110 O O . PHE A 1 133 ? 23.150 -8.170 10.308 1.00 36.72 133 PHE A O 1
#

pLDDT: mean 82.24, std 17.11, range [36.72, 97.81]

Foldseek 3Di:
DPADDFAFPLVQLLVLLVQLLCLLVPPPCCVPVVSVVLSVVQCVQCVVVSCCSNVSNQDAQAQLVVSDDCVSVVVVCVDVSNVVSSVSNNVSSLRPDDPVRSCPHPNNVVNDDGPCCVVPPPPPPDPPPDDPD

Sequence (133 aa):
MMATLFKLDHDELARSALELRVAMRNSKHREIPYFKEIIDQELDHLQPILDLCIAKEMEEPFPLIDYVNPRIFGDVLSFPELTKPYYELAGLLRGGMTHEEFWASEYTKERRLPRQMRENLRPSTDKLNRWGF

Radius of gyration: 15.58 Å; chains: 1; bounding box: 38×39×45 Å

Secondary structure (DSSP, 8-state):
-PPPP----HHHHHHHHHHHHHHHHH-GGGGSHHHHHHHHHHHHHHHHHHH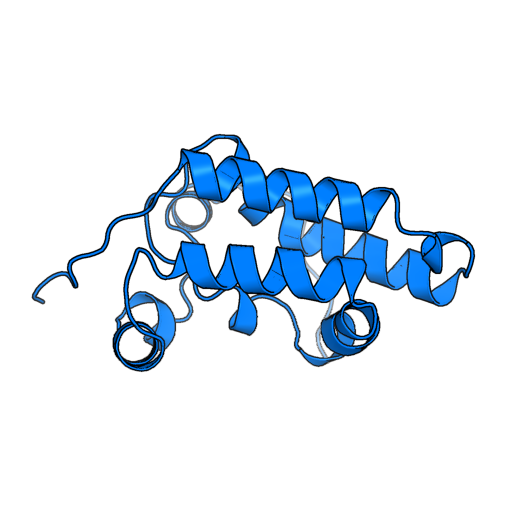HHHTT---S---HHHHS-HHHHHHHTTSHHHHHHHHHHHHHTTTT--HHHHHHSHHHHTTPPPHHHHH------S-------